Protein AF-A0A966UJC0-F1 (afdb_monomer)

Foldseek 3Di:
DDDPPPQPQDPVRDGDDDDDPPPDDPVVDDPFDPPVPPLHTPLLVCVCLLFPDHFDADPSRHTPWTKWAAPVVRDIDTDSVVPSPGDTDDPVSPD

Solvent-accessible surface area (backbone atoms only — not comparable to full-atom values): 6275 Å² total; per-residue (Å²): 138,82,88,80,76,78,76,71,64,44,98,84,68,51,85,78,74,82,88,73,84,76,86,80,58,71,85,81,52,86,71,70,53,44,86,85,70,82,52,44,29,57,64,50,50,49,55,50,60,36,27,78,39,84,53,43,66,49,81,73,52,38,79,74,42,42,33,40,34,33,65,87,77,71,45,75,47,60,59,62,89,80,43,77,86,55,61,70,56,34,90,80,58,78,118

Nearest PDB structures (foldseek):
  6hms-assembly1_B  TM=3.507E-01  e=6.323E+00  Pyrococcus abyssi

Radius of gyration: 21.57 Å; Cα contacts (8 Å, |Δi|>4): 109; chains: 1; bounding box: 57×23×56 Å

pLDDT: mean 75.29, std 13.27, range [36.28, 90.0]

Secondary structure (DSSP, 8-state):
----------TT-PPP-----TT--GGGS--S--SSSSS--HHHHHHHHT-SSPPEE-GGG-EEE--EEETTTTEEES-HHHHTTSPB--TTS--

Sequence (95 aa):
MLPTTTQLLDPVGLRIEAEHPDGYNRDLFRHWIDADGDGCDTRKEVLIAESLDPVQTGSSCVILSGRWYSIYDNTETTDSSRFENDAIRNTLAAC

Structure (mmCIF, N/CA/C/O backbone):
data_AF-A0A966UJC0-F1
#
_entry.id   AF-A0A966UJC0-F1
#
loop_
_atom_site.group_PDB
_atom_site.id
_atom_site.type_symbol
_atom_site.label_atom_id
_atom_site.label_alt_id
_atom_site.label_comp_id
_atom_site.label_asym_id
_atom_site.label_entity_id
_atom_site.label_seq_id
_atom_site.pdbx_PDB_ins_code
_atom_site.Cartn_x
_atom_site.Cartn_y
_atom_site.Cartn_z
_atom_site.occupancy
_atom_site.B_iso_or_equiv
_atom_site.auth_seq_id
_atom_site.auth_comp_id
_atom_site.auth_asym_id
_atom_site.auth_atom_id
_atom_site.pdbx_PDB_model_num
ATOM 1 N N . MET A 1 1 ? 38.334 -2.474 -42.851 1.00 39.75 1 MET A N 1
ATOM 2 C CA . MET A 1 1 ? 38.289 -1.429 -41.807 1.00 39.75 1 MET A CA 1
ATOM 3 C C . MET A 1 1 ? 37.313 -1.915 -40.750 1.00 39.75 1 MET A C 1
ATOM 5 O O . MET A 1 1 ? 36.143 -2.062 -41.068 1.00 39.75 1 MET A O 1
ATOM 9 N N . LEU A 1 2 ? 37.807 -2.306 -39.576 1.00 36.28 2 LEU A N 1
ATOM 10 C CA . LEU A 1 2 ? 36.986 -2.787 -38.457 1.00 36.28 2 LEU A CA 1
ATOM 11 C C . LEU A 1 2 ? 36.593 -1.580 -37.593 1.00 36.28 2 LEU A C 1
ATOM 13 O O . LEU A 1 2 ? 37.481 -0.776 -37.301 1.00 36.28 2 LEU A O 1
ATOM 17 N N . PRO A 1 3 ? 35.327 -1.422 -37.170 1.00 49.81 3 PRO A N 1
ATOM 18 C CA . PRO A 1 3 ? 34.997 -0.446 -36.147 1.00 49.81 3 PRO A CA 1
ATOM 19 C C . PRO A 1 3 ? 35.368 -1.041 -34.785 1.00 49.81 3 PRO A C 1
ATOM 21 O O . PRO A 1 3 ? 34.725 -1.969 -34.300 1.00 49.81 3 PRO A O 1
ATOM 24 N N . THR A 1 4 ? 36.433 -0.532 -34.171 1.00 46.72 4 THR A N 1
ATOM 25 C CA . THR A 1 4 ? 36.738 -0.825 -32.768 1.00 46.72 4 THR A CA 1
ATOM 26 C C . THR A 1 4 ? 35.916 0.125 -31.910 1.00 46.72 4 THR A C 1
ATOM 28 O O . THR A 1 4 ? 36.361 1.222 -31.579 1.00 46.72 4 THR A O 1
ATOM 31 N N . THR A 1 5 ? 34.699 -0.283 -31.563 1.00 49.97 5 THR A N 1
ATOM 32 C CA . THR A 1 5 ? 33.991 0.314 -30.430 1.00 49.97 5 THR A CA 1
ATOM 33 C C . THR A 1 5 ? 34.665 -0.218 -29.173 1.00 49.97 5 THR A C 1
ATOM 35 O O . THR A 1 5 ? 34.456 -1.363 -28.779 1.00 49.97 5 THR A O 1
ATOM 38 N N . THR A 1 6 ? 35.537 0.591 -28.580 1.00 50.97 6 THR A N 1
ATOM 39 C CA . THR A 1 6 ? 36.091 0.353 -27.246 1.00 50.97 6 THR A CA 1
ATOM 40 C C . THR A 1 6 ? 34.927 0.272 -26.258 1.00 50.97 6 THR A C 1
ATOM 42 O O . THR A 1 6 ? 34.403 1.302 -25.842 1.00 50.97 6 THR A O 1
ATOM 45 N N . GLN A 1 7 ? 34.486 -0.942 -25.909 1.00 57.97 7 GLN A N 1
ATOM 46 C CA . GLN A 1 7 ? 33.578 -1.134 -24.779 1.00 57.97 7 GLN A CA 1
ATOM 47 C C . GLN A 1 7 ? 34.340 -0.748 -23.511 1.00 57.97 7 GLN A C 1
ATOM 49 O O . GLN A 1 7 ? 35.295 -1.415 -23.112 1.00 57.97 7 GLN A O 1
ATOM 54 N N . LEU A 1 8 ? 33.930 0.369 -22.912 1.00 60.34 8 LEU A N 1
ATOM 55 C CA . LEU A 1 8 ? 34.282 0.730 -21.548 1.00 60.34 8 LEU A CA 1
ATOM 56 C C . LEU A 1 8 ? 33.703 -0.356 -20.638 1.00 60.34 8 LEU A C 1
ATOM 58 O O . LEU A 1 8 ? 32.493 -0.434 -20.445 1.00 60.34 8 LEU A O 1
ATOM 62 N N . LEU A 1 9 ? 34.572 -1.235 -20.148 1.00 59.94 9 LEU A N 1
ATOM 63 C CA . LEU A 1 9 ? 34.219 -2.198 -19.116 1.00 59.94 9 LEU A CA 1
ATOM 64 C C . LEU A 1 9 ? 33.919 -1.422 -17.830 1.00 59.94 9 LEU A C 1
ATOM 66 O O . LEU A 1 9 ? 34.753 -0.643 -17.365 1.00 59.94 9 LEU A O 1
ATOM 70 N N . ASP A 1 10 ? 32.735 -1.647 -17.265 1.00 68.31 10 ASP A N 1
ATOM 71 C CA . ASP A 1 10 ? 32.435 -1.310 -15.873 1.00 68.31 10 ASP A CA 1
ATOM 72 C C . ASP A 1 10 ? 33.489 -1.991 -14.964 1.00 68.31 10 ASP A C 1
ATOM 74 O O . ASP A 1 10 ? 33.919 -3.106 -15.288 1.00 68.31 10 ASP A O 1
ATOM 78 N N . PRO A 1 11 ? 33.943 -1.377 -13.852 1.00 71.12 11 PRO A N 1
ATOM 79 C CA . PRO A 1 11 ? 34.862 -1.996 -12.888 1.00 71.12 11 PRO A CA 1
ATOM 80 C C . PRO A 1 11 ? 34.495 -3.422 -12.427 1.00 71.12 11 PRO A C 1
ATOM 82 O O . PRO A 1 11 ? 35.378 -4.124 -11.936 1.00 71.12 11 PRO A O 1
ATOM 85 N N . VAL A 1 12 ? 33.249 -3.883 -12.606 1.00 80.25 12 VAL A N 1
ATOM 86 C CA . VAL A 1 12 ? 32.816 -5.264 -12.289 1.00 80.25 12 VAL A CA 1
ATOM 87 C C . VAL A 1 12 ? 32.651 -6.168 -13.532 1.00 80.25 12 VAL A C 1
ATOM 89 O O . VAL A 1 12 ? 32.171 -7.295 -13.434 1.00 80.25 12 VAL A O 1
ATOM 92 N N . GLY A 1 13 ? 33.071 -5.725 -14.721 1.00 79.38 13 GLY A N 1
ATOM 93 C CA . GLY A 1 13 ? 33.012 -6.520 -15.957 1.00 79.38 13 GLY A CA 1
ATOM 94 C C . GLY A 1 13 ? 31.608 -6.660 -16.555 1.00 79.38 13 GLY A C 1
ATOM 95 O O . GLY A 1 13 ? 31.364 -7.567 -17.355 1.00 79.38 13 GLY A O 1
ATOM 96 N N . LEU A 1 14 ? 30.685 -5.770 -16.184 1.00 81.69 14 LEU A N 1
ATOM 97 C CA . LEU A 1 14 ? 29.365 -5.692 -16.801 1.00 81.69 14 LEU A CA 1
ATOM 98 C C . LEU A 1 14 ? 29.486 -5.095 -18.209 1.00 81.69 14 LEU A C 1
ATOM 100 O O . LEU A 1 14 ? 30.147 -4.076 -18.420 1.00 81.69 14 LEU A O 1
ATOM 104 N N . ARG A 1 15 ? 28.848 -5.747 -19.187 1.00 82.62 15 ARG A N 1
ATOM 105 C CA . ARG A 1 15 ? 28.692 -5.196 -20.537 1.00 82.62 15 ARG A CA 1
ATOM 106 C C . ARG A 1 15 ? 27.642 -4.094 -20.487 1.00 82.62 15 ARG A C 1
ATOM 108 O O . ARG A 1 15 ? 26.492 -4.362 -20.151 1.00 82.62 15 ARG A O 1
ATOM 115 N N . ILE A 1 16 ? 28.057 -2.877 -20.817 1.00 82.88 16 ILE A N 1
ATOM 116 C CA . ILE A 1 16 ? 27.163 -1.731 -20.958 1.00 82.88 16 ILE A CA 1
ATOM 117 C C . ILE A 1 16 ? 26.683 -1.707 -22.409 1.00 82.88 16 ILE A C 1
ATOM 119 O O . ILE A 1 16 ? 27.489 -1.584 -23.333 1.00 82.88 16 ILE A O 1
ATOM 123 N N . GLU A 1 17 ? 25.376 -1.832 -22.596 1.00 83.56 17 GLU A N 1
ATOM 124 C CA . GLU A 1 17 ? 24.704 -1.719 -23.890 1.00 83.56 17 GLU A CA 1
ATOM 125 C C . GLU A 1 17 ? 23.784 -0.492 -23.873 1.00 83.56 17 GLU A C 1
ATOM 127 O O . GLU A 1 17 ? 23.443 0.028 -22.808 1.00 83.56 17 GLU A O 1
ATOM 132 N N . ALA A 1 18 ? 23.397 -0.005 -25.052 1.00 86.25 18 ALA A N 1
ATOM 133 C CA . ALA A 1 18 ? 22.440 1.092 -25.149 1.00 86.25 18 ALA A CA 1
ATOM 134 C C . ALA A 1 18 ? 21.068 0.673 -24.592 1.00 86.25 18 ALA A C 1
ATOM 136 O O . ALA A 1 18 ? 20.648 -0.476 -24.756 1.00 86.25 18 ALA A O 1
ATOM 137 N N . GLU A 1 19 ? 20.359 1.609 -23.957 1.00 79.56 19 GLU A N 1
ATOM 138 C CA . GLU A 1 19 ? 18.977 1.380 -23.538 1.00 79.56 19 GLU A CA 1
ATOM 139 C C . GLU A 1 19 ? 18.093 1.066 -24.754 1.00 79.56 19 GLU A C 1
ATOM 141 O O . GLU A 1 19 ? 18.213 1.691 -25.808 1.00 79.56 19 GLU A O 1
ATOM 146 N N . HIS A 1 20 ? 17.204 0.085 -24.607 1.00 81.31 20 HIS A N 1
ATOM 147 C CA . HIS A 1 20 ? 16.222 -0.279 -25.625 1.00 81.31 20 HIS A CA 1
ATOM 148 C C . HIS A 1 20 ? 14.821 -0.028 -25.044 1.00 81.31 20 HIS A C 1
ATOM 150 O O . HIS A 1 20 ? 14.272 -0.904 -24.376 1.00 81.31 20 HIS A O 1
ATOM 156 N N . PRO A 1 21 ? 14.258 1.181 -25.219 1.00 77.62 21 PRO A N 1
ATOM 157 C CA . PRO A 1 21 ? 12.977 1.554 -24.613 1.00 77.62 21 PRO A CA 1
ATOM 158 C C . PRO A 1 21 ? 11.767 0.907 -25.312 1.00 77.62 21 PRO A C 1
ATOM 160 O O . PRO A 1 21 ? 10.671 0.869 -24.752 1.00 77.62 21 PRO A O 1
ATOM 163 N N . ASP A 1 22 ? 11.958 0.382 -26.524 1.00 82.56 22 ASP A N 1
ATOM 164 C CA . ASP A 1 22 ? 10.914 -0.274 -27.308 1.00 82.56 22 ASP A CA 1
ATOM 165 C C . ASP A 1 22 ? 10.609 -1.694 -26.800 1.00 82.56 22 ASP A C 1
ATOM 167 O O . ASP A 1 22 ? 11.495 -2.429 -26.370 1.00 82.56 22 ASP A O 1
ATOM 171 N N . GLY A 1 23 ? 9.345 -2.118 -26.906 1.00 79.56 23 GLY A N 1
ATOM 172 C CA . GLY A 1 23 ? 8.899 -3.471 -26.537 1.00 79.56 23 GLY A CA 1
ATOM 173 C C . GLY A 1 23 ? 8.246 -3.578 -25.157 1.00 79.56 23 GLY A C 1
ATOM 174 O O . GLY A 1 23 ? 7.614 -4.593 -24.862 1.00 79.56 23 GLY A O 1
ATOM 175 N N . TYR A 1 24 ? 8.308 -2.524 -24.339 1.00 81.06 24 TYR A N 1
ATOM 176 C CA . TYR A 1 24 ? 7.465 -2.422 -23.152 1.00 81.06 24 TYR A CA 1
ATOM 177 C C . TYR A 1 24 ? 5.999 -2.218 -23.566 1.00 81.06 24 TYR A C 1
ATOM 179 O O . TYR A 1 24 ? 5.638 -1.188 -24.133 1.00 81.06 24 TYR A O 1
ATOM 187 N N . ASN A 1 25 ? 5.145 -3.199 -23.269 1.00 81.94 25 ASN A N 1
ATOM 188 C CA . ASN A 1 25 ? 3.697 -3.075 -23.404 1.00 81.94 25 ASN A CA 1
ATOM 189 C C . ASN A 1 25 ? 3.043 -3.334 -22.045 1.00 81.94 25 ASN A C 1
ATOM 191 O O . ASN A 1 25 ? 3.034 -4.463 -21.552 1.00 81.94 25 ASN A O 1
ATOM 195 N N . ARG A 1 26 ? 2.484 -2.274 -21.455 1.00 78.12 26 ARG A N 1
ATOM 196 C CA . ARG A 1 26 ? 1.825 -2.318 -20.147 1.00 78.12 26 ARG A CA 1
ATOM 197 C C . ARG A 1 26 ? 0.617 -3.258 -20.127 1.00 78.12 26 ARG A C 1
ATOM 199 O O . ARG A 1 26 ? 0.371 -3.887 -19.106 1.00 78.12 26 ARG A O 1
ATOM 206 N N . ASP A 1 27 ? -0.074 -3.423 -21.253 1.00 78.19 27 ASP A N 1
ATOM 207 C CA . ASP A 1 27 ? -1.283 -4.251 -21.352 1.00 78.19 27 ASP A CA 1
ATOM 208 C C . ASP A 1 27 ? -0.991 -5.755 -21.228 1.00 78.19 27 ASP A C 1
ATOM 210 O O . ASP A 1 27 ? -1.888 -6.544 -20.929 1.00 78.19 27 ASP A O 1
ATOM 214 N N . LEU A 1 28 ? 0.266 -6.174 -21.433 1.00 81.00 28 LEU A N 1
ATOM 215 C CA . LEU A 1 28 ? 0.691 -7.565 -21.235 1.00 81.00 28 LEU A CA 1
ATOM 216 C C . LEU A 1 28 ? 0.782 -7.950 -19.753 1.00 81.00 28 LEU A C 1
ATOM 218 O O . LEU A 1 28 ? 0.827 -9.135 -19.424 1.00 81.00 28 LEU A O 1
ATOM 222 N N . PHE A 1 29 ? 0.783 -6.965 -18.858 1.00 76.00 29 PHE A N 1
ATOM 223 C CA . PHE A 1 29 ? 0.806 -7.167 -17.420 1.00 76.00 29 PHE A CA 1
ATOM 224 C C . PHE A 1 29 ? -0.586 -6.859 -16.871 1.00 76.00 29 PHE A C 1
ATOM 226 O O . PHE A 1 29 ? -0.982 -5.701 -16.750 1.00 76.00 29 PHE A O 1
ATOM 233 N N . ARG A 1 30 ? -1.353 -7.898 -16.516 1.00 68.06 30 ARG A N 1
ATOM 234 C CA . ARG A 1 30 ? -2.588 -7.693 -15.747 1.00 68.06 30 ARG A CA 1
ATOM 235 C C . ARG A 1 30 ? -2.219 -7.096 -14.393 1.00 68.06 30 ARG A C 1
ATOM 237 O O . ARG A 1 30 ? -1.638 -7.774 -13.550 1.00 68.06 30 ARG A O 1
ATOM 244 N N . HIS A 1 31 ? -2.539 -5.824 -14.207 1.00 67.62 31 HIS A N 1
ATOM 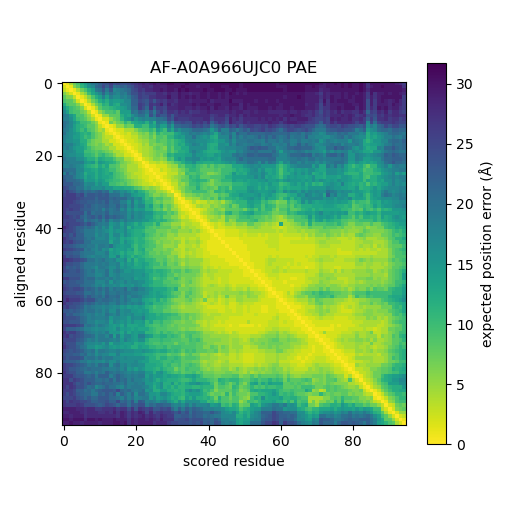245 C CA . HIS A 1 31 ? -2.377 -5.139 -12.934 1.00 67.62 31 HIS A CA 1
ATOM 246 C C . HIS A 1 31 ? -3.598 -5.372 -12.037 1.00 67.62 31 HIS A C 1
ATOM 248 O O . HIS A 1 31 ? -4.709 -5.502 -12.543 1.00 67.62 31 HIS A O 1
ATOM 254 N N . TRP A 1 32 ? -3.352 -5.414 -10.721 1.00 63.03 32 TRP A N 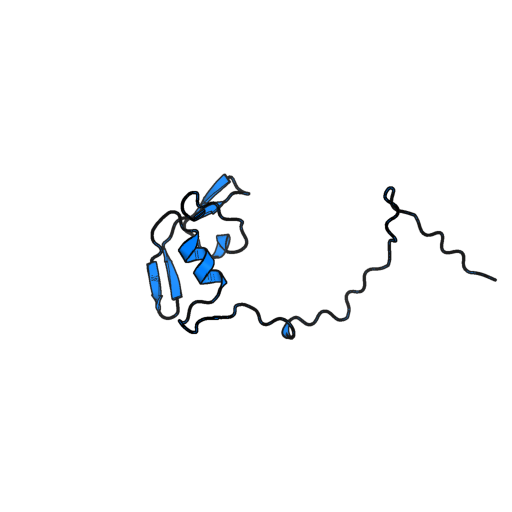1
ATOM 255 C CA . TRP A 1 32 ? -4.353 -5.451 -9.641 1.00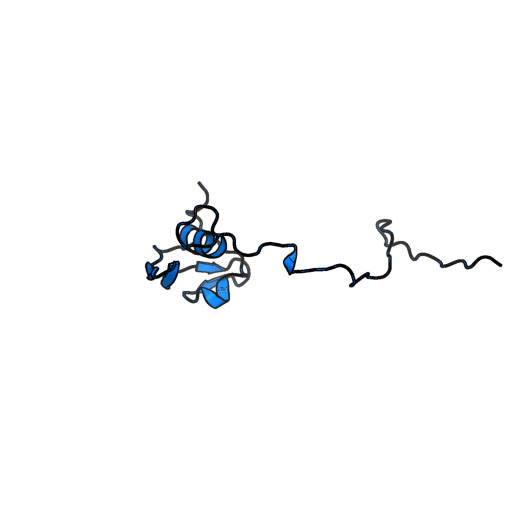 63.03 32 TRP A CA 1
ATOM 2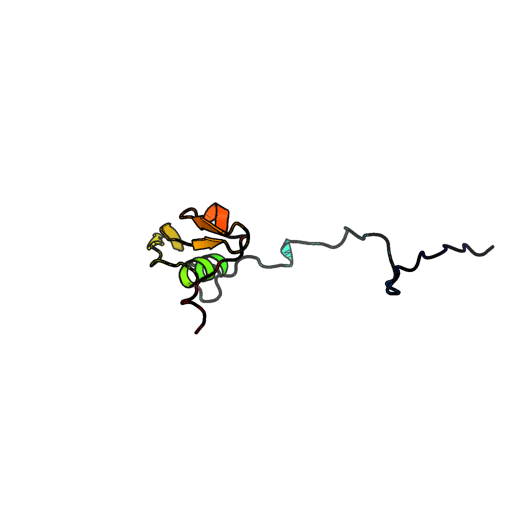56 C C . TRP A 1 32 ? -5.447 -6.493 -9.863 1.00 63.03 32 TRP A C 1
ATOM 258 O O . TRP A 1 32 ? -6.610 -6.192 -10.114 1.00 63.03 32 TRP A O 1
ATOM 268 N N . ILE A 1 33 ? -5.016 -7.749 -9.802 1.00 69.06 33 ILE A N 1
ATOM 269 C CA . ILE A 1 33 ? -5.907 -8.896 -9.874 1.00 69.06 33 ILE A CA 1
ATOM 270 C C . ILE A 1 33 ? -6.616 -9.004 -8.521 1.00 69.06 33 ILE A C 1
ATOM 272 O O . ILE A 1 33 ? -5.975 -9.093 -7.475 1.00 69.06 33 ILE A O 1
ATOM 276 N N . ASP A 1 34 ? -7.938 -8.982 -8.563 1.00 69.12 34 ASP A N 1
ATOM 277 C CA . ASP A 1 34 ? -8.787 -9.569 -7.533 1.00 69.12 34 ASP A CA 1
ATOM 278 C C . ASP A 1 34 ? -8.754 -11.091 -7.764 1.00 69.12 34 ASP A C 1
ATOM 280 O O . ASP A 1 34 ? -9.332 -11.602 -8.729 1.00 69.12 34 ASP A O 1
ATOM 284 N N . ALA A 1 35 ? -7.893 -11.784 -7.017 1.00 67.19 35 ALA A N 1
ATOM 285 C CA . ALA A 1 35 ? -7.531 -13.174 -7.300 1.00 67.19 35 ALA A CA 1
ATOM 286 C C . ALA A 1 35 ? -8.556 -14.176 -6.754 1.00 67.19 35 ALA A C 1
ATOM 288 O O . ALA A 1 35 ? -8.675 -15.277 -7.298 1.00 67.19 35 ALA A O 1
ATOM 289 N N . ASP A 1 36 ? -9.283 -13.801 -5.706 1.00 75.19 36 ASP A N 1
ATOM 290 C CA . ASP A 1 36 ? -10.314 -14.593 -5.038 1.00 75.19 36 ASP A CA 1
ATOM 291 C C . ASP A 1 36 ? -11.744 -14.127 -5.366 1.00 75.19 36 ASP A C 1
ATOM 293 O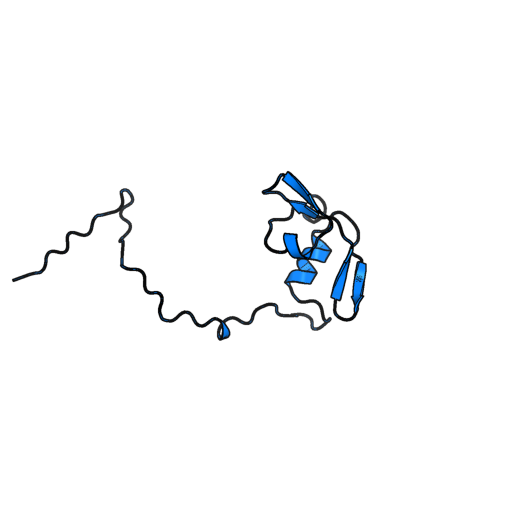 O . ASP A 1 36 ? -12.696 -14.874 -5.123 1.00 75.19 36 ASP A O 1
ATOM 297 N N . GLY A 1 37 ? -11.896 -12.986 -6.042 1.00 75.06 37 GLY A N 1
ATOM 298 C CA . GLY A 1 37 ? -13.155 -12.505 -6.602 1.00 75.06 37 GLY A CA 1
ATOM 299 C C . GLY A 1 37 ? -14.060 -11.837 -5.572 1.00 75.06 37 GLY A C 1
ATOM 300 O O . GLY A 1 37 ? -15.283 -11.839 -5.756 1.00 75.06 37 GLY A O 1
ATOM 301 N N . ASP A 1 38 ? -13.496 -11.323 -4.480 1.00 76.56 38 ASP A N 1
ATOM 302 C CA . ASP A 1 38 ? -14.249 -10.729 -3.375 1.00 76.56 38 ASP A CA 1
ATOM 303 C C . ASP A 1 38 ? -14.466 -9.206 -3.523 1.00 76.56 38 ASP A C 1
ATOM 305 O O . ASP A 1 38 ? -15.215 -8.587 -2.757 1.00 76.56 38 ASP A O 1
ATOM 309 N N . GLY A 1 39 ? -13.899 -8.606 -4.576 1.00 77.38 39 GLY A N 1
ATOM 310 C CA . GLY A 1 39 ? -13.968 -7.180 -4.876 1.00 77.38 39 GLY A CA 1
ATOM 311 C C . GLY A 1 39 ? -12.813 -6.354 -4.300 1.00 77.38 39 GLY A C 1
ATOM 312 O O . GLY A 1 39 ? -12.796 -5.128 -4.496 1.00 77.38 39 GLY A O 1
ATOM 313 N N . CYS A 1 40 ? -11.856 -6.983 -3.620 1.00 80.94 40 CYS A N 1
ATOM 314 C CA . CYS A 1 40 ? -10.590 -6.404 -3.204 1.00 80.94 40 CYS A CA 1
ATOM 315 C C . CYS A 1 40 ? -9.473 -6.859 -4.154 1.00 80.94 40 CYS A C 1
ATOM 317 O O . CYS A 1 40 ? -9.194 -8.037 -4.339 1.00 80.94 40 CYS A O 1
ATOM 319 N N . ASP A 1 41 ? -8.790 -5.910 -4.793 1.00 83.88 41 ASP A N 1
ATOM 320 C CA . ASP A 1 41 ? -7.569 -6.261 -5.515 1.00 83.88 41 ASP A CA 1
ATOM 321 C C . ASP A 1 41 ? -6.421 -6.557 -4.534 1.00 83.88 41 ASP A C 1
ATOM 323 O O . ASP A 1 41 ? -6.432 -6.135 -3.375 1.00 83.88 41 ASP A O 1
ATOM 327 N N . THR A 1 42 ? -5.374 -7.228 -5.027 1.00 80.56 42 THR A N 1
ATOM 328 C CA . THR A 1 42 ? -4.188 -7.582 -4.220 1.00 80.56 42 THR A CA 1
ATOM 329 C C . THR A 1 42 ? -3.599 -6.396 -3.435 1.00 80.56 42 THR A C 1
ATOM 331 O O . THR A 1 42 ? -2.991 -6.583 -2.387 1.00 80.56 42 THR A O 1
ATOM 334 N N . ARG A 1 43 ? -3.742 -5.158 -3.927 1.00 81.69 43 ARG A N 1
ATOM 335 C CA . ARG A 1 43 ? -3.192 -3.965 -3.268 1.00 81.69 43 ARG A CA 1
ATOM 336 C C . ARG A 1 43 ? -4.010 -3.587 -2.038 1.00 81.69 43 ARG A C 1
ATOM 338 O O . ARG A 1 43 ? -3.431 -3.255 -1.006 1.00 81.69 43 ARG A O 1
ATOM 345 N N . LYS A 1 44 ? -5.337 -3.648 -2.133 1.00 84.62 44 LYS A N 1
ATOM 346 C CA . LYS A 1 44 ? -6.235 -3.421 -0.995 1.00 84.62 44 LYS A CA 1
ATOM 347 C C . LYS A 1 44 ? -6.071 -4.497 0.071 1.00 84.62 44 LYS A C 1
ATOM 349 O O . LYS A 1 44 ? -6.016 -4.152 1.247 1.00 84.62 44 LYS A O 1
ATOM 354 N N . GLU A 1 45 ? -5.890 -5.748 -0.343 1.00 82.38 45 GLU A N 1
ATOM 355 C CA . GLU A 1 45 ? -5.607 -6.866 0.564 1.00 82.38 45 GLU A CA 1
ATOM 356 C C . GLU A 1 45 ? -4.364 -6.608 1.428 1.00 82.38 45 GLU A C 1
ATOM 358 O O . GLU A 1 45 ? -4.408 -6.712 2.655 1.00 82.38 45 GLU A O 1
ATOM 363 N N . VAL A 1 46 ? -3.266 -6.163 0.807 1.00 84.56 46 VAL A N 1
ATOM 364 C CA . VAL A 1 46 ? -2.034 -5.806 1.531 1.00 84.56 46 VAL A CA 1
ATOM 365 C C . VAL A 1 46 ? -2.270 -4.638 2.494 1.00 84.56 46 VAL A C 1
ATOM 367 O O . VAL A 1 46 ? -1.853 -4.704 3.649 1.00 84.56 46 VAL A O 1
ATOM 370 N N . LEU A 1 47 ? -2.996 -3.594 2.075 1.00 86.12 47 LEU A N 1
ATOM 371 C CA . LEU A 1 47 ? -3.317 -2.462 2.954 1.00 86.12 47 LEU A CA 1
ATOM 372 C C . LEU A 1 47 ? -4.153 -2.881 4.171 1.00 86.12 47 LEU A C 1
ATOM 374 O O .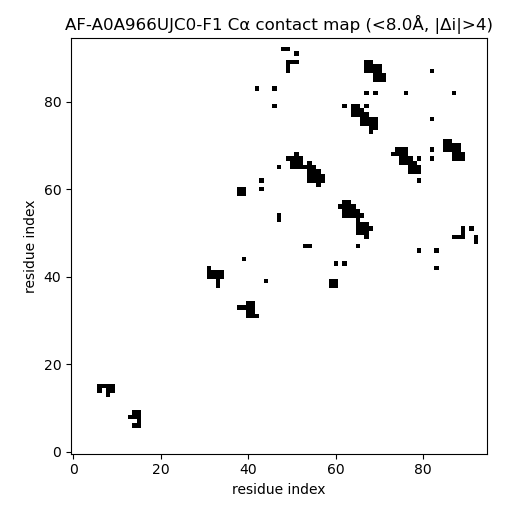 LEU A 1 47 ? -3.957 -2.334 5.256 1.00 86.12 47 LEU A O 1
ATOM 378 N N . ILE A 1 48 ? -5.069 -3.834 4.011 1.00 85.62 48 ILE A N 1
ATOM 379 C CA . ILE A 1 48 ? -5.873 -4.364 5.115 1.00 85.62 48 ILE A CA 1
ATOM 380 C C . ILE A 1 48 ? -4.992 -5.167 6.077 1.00 85.62 48 ILE A C 1
ATOM 382 O O . ILE A 1 48 ? -5.045 -4.935 7.286 1.00 85.62 48 ILE A O 1
ATOM 386 N N . ALA A 1 49 ? -4.151 -6.064 5.557 1.00 84.62 49 ALA A N 1
ATOM 387 C CA . ALA A 1 49 ? -3.305 -6.939 6.368 1.00 84.62 49 ALA A CA 1
ATOM 388 C C . ALA A 1 49 ? -2.187 -6.186 7.115 1.00 84.62 49 ALA A C 1
ATOM 390 O O . ALA A 1 49 ? -1.842 -6.516 8.252 1.00 84.62 49 ALA A O 1
ATOM 391 N N . GLU A 1 50 ? -1.617 -5.152 6.498 1.00 85.12 50 GLU A N 1
ATOM 392 C CA . GLU A 1 50 ? -0.463 -4.425 7.036 1.00 85.12 50 GLU A CA 1
ATOM 393 C C . GLU A 1 50 ? -0.848 -3.182 7.848 1.00 85.12 50 GLU A C 1
ATOM 395 O O . GLU A 1 50 ? 0.023 -2.434 8.300 1.00 85.12 50 GLU A O 1
ATOM 400 N N . SER A 1 51 ? -2.140 -2.948 8.084 1.00 85.56 51 SER A N 1
ATOM 401 C CA . SER A 1 51 ? -2.563 -1.856 8.955 1.00 85.56 51 SER A CA 1
ATOM 402 C C . SER A 1 51 ? -2.282 -2.160 10.428 1.00 85.56 51 SER A C 1
ATOM 404 O O . SER A 1 51 ? -2.495 -3.266 10.921 1.00 85.56 51 SER A O 1
ATOM 406 N N . LEU A 1 52 ? -1.810 -1.147 11.154 1.00 85.88 52 LEU A N 1
ATOM 407 C CA . LEU A 1 52 ? -1.606 -1.195 12.602 1.00 85.88 52 LEU A CA 1
ATOM 408 C C . LEU A 1 52 ? -2.927 -1.237 13.377 1.00 85.88 52 LEU A C 1
ATOM 410 O O . LEU A 1 52 ? -2.953 -1.711 14.510 1.00 85.88 52 LEU A O 1
ATOM 414 N N . ASP A 1 53 ? -3.995 -0.718 12.774 1.00 86.50 53 ASP A N 1
ATOM 415 C CA . ASP A 1 53 ? -5.352 -0.727 13.310 1.00 86.50 53 ASP A CA 1
ATOM 416 C C . ASP A 1 53 ? -6.283 -1.508 12.382 1.00 86.50 53 ASP A C 1
ATOM 418 O O . ASP A 1 53 ? -6.024 -1.585 11.184 1.00 86.50 53 ASP A O 1
ATOM 422 N N . PRO A 1 54 ? -7.419 -2.019 12.887 1.00 84.88 54 PRO A N 1
ATOM 423 C CA . PRO A 1 54 ? -8.449 -2.586 12.030 1.00 84.88 54 PRO A CA 1
ATOM 424 C C . PRO A 1 54 ? -8.884 -1.598 10.940 1.00 84.88 54 PRO A C 1
ATOM 426 O O . PRO A 1 54 ? -9.339 -0.487 11.229 1.00 84.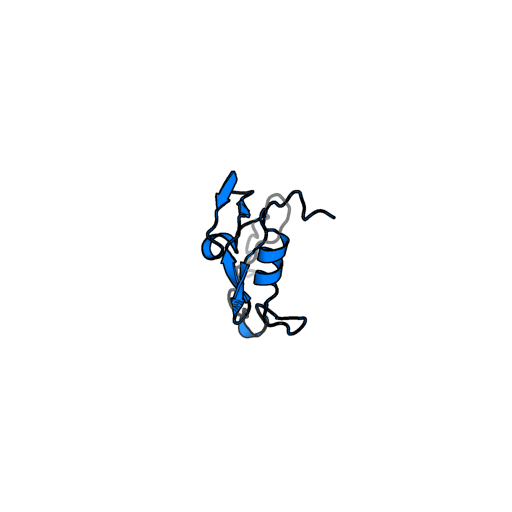88 54 PRO A O 1
ATOM 429 N N . VAL A 1 55 ? -8.770 -2.023 9.683 1.00 89.12 55 VAL A N 1
ATOM 430 C CA . VAL A 1 55 ? -9.225 -1.240 8.533 1.00 89.12 55 VAL A CA 1
ATOM 431 C C . VAL A 1 55 ? -10.745 -1.290 8.435 1.00 89.12 55 VAL A C 1
ATOM 433 O O . VAL A 1 55 ? -11.353 -2.350 8.584 1.00 89.12 55 VAL A O 1
ATOM 436 N N . GLN A 1 56 ? -11.370 -0.148 8.145 1.00 88.69 56 GLN A N 1
ATOM 437 C CA . GLN A 1 56 ? -12.774 -0.116 7.738 1.00 88.69 56 GLN A CA 1
ATOM 438 C C . GLN A 1 56 ? -12.865 -0.029 6.222 1.00 88.69 56 GLN A C 1
ATOM 440 O O . GLN A 1 56 ? -12.257 0.852 5.610 1.00 88.69 56 GLN A O 1
ATOM 445 N N . THR A 1 57 ? -13.648 -0.923 5.623 1.00 88.94 57 THR A N 1
ATOM 446 C CA . THR A 1 57 ? -13.898 -0.953 4.183 1.00 88.94 57 THR A CA 1
ATOM 447 C C . THR A 1 57 ? -15.342 -0.573 3.866 1.00 88.94 57 THR A C 1
ATOM 449 O O . THR A 1 57 ? -16.282 -0.887 4.598 1.00 88.94 57 THR A O 1
ATOM 452 N N . GLY A 1 58 ? -15.514 0.164 2.773 1.00 84.19 58 GLY A N 1
ATOM 453 C CA . GLY A 1 58 ? -16.802 0.470 2.165 1.00 84.19 58 GLY A CA 1
ATOM 454 C C . GLY A 1 58 ? -17.154 -0.514 1.050 1.00 84.19 58 GLY A C 1
ATOM 455 O O . GLY A 1 58 ? -16.499 -1.537 0.848 1.00 84.19 58 GLY A O 1
ATOM 456 N N . SER A 1 59 ? -18.182 -0.178 0.272 1.00 84.19 59 SER A N 1
ATOM 457 C CA . SER A 1 59 ? -18.555 -0.944 -0.920 1.00 84.19 59 SER A CA 1
ATOM 458 C C . SER A 1 59 ? -17.389 -1.047 -1.911 1.00 84.19 59 SER A C 1
ATOM 460 O O . SER A 1 59 ? -16.651 -0.087 -2.118 1.00 84.19 59 SER A O 1
ATOM 462 N N . SER A 1 60 ? -17.233 -2.211 -2.552 1.00 81.31 60 SER A N 1
ATOM 463 C CA . SER A 1 60 ? -16.125 -2.496 -3.489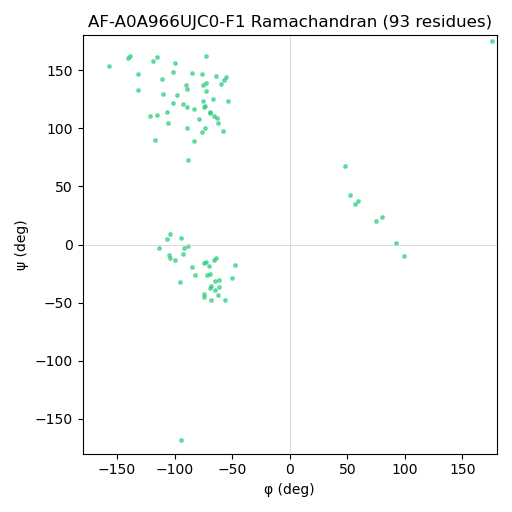 1.00 81.31 60 SER A CA 1
ATOM 464 C C . SER A 1 60 ? -14.726 -2.306 -2.876 1.00 81.31 60 SER A C 1
ATOM 466 O O . SER A 1 60 ? -13.793 -1.838 -3.540 1.00 81.31 60 SER A O 1
ATOM 468 N N . CYS A 1 61 ? -14.592 -2.618 -1.584 1.00 85.62 61 CYS A N 1
ATOM 469 C CA . CYS A 1 61 ? -13.320 -2.606 -0.870 1.00 85.62 61 CYS A CA 1
ATOM 470 C C . CYS A 1 61 ? -12.621 -1.233 -0.878 1.00 85.62 61 CYS A C 1
ATOM 472 O O . CYS A 1 61 ? -11.406 -1.108 -1.024 1.00 85.62 61 CYS A O 1
ATOM 474 N N . VAL A 1 62 ? -13.405 -0.157 -0.781 1.00 85.25 62 VAL A N 1
ATOM 475 C CA . VAL A 1 62 ? -12.850 1.189 -0.594 1.00 85.25 62 VAL A CA 1
ATOM 476 C C . VAL A 1 62 ? -12.341 1.303 0.838 1.00 85.25 62 VAL A C 1
ATOM 478 O O . VAL A 1 62 ? -13.121 1.171 1.775 1.00 85.25 62 VAL A O 1
ATOM 481 N N . ILE A 1 63 ? -11.047 1.558 1.014 1.00 87.31 63 ILE A N 1
ATOM 482 C CA . ILE A 1 63 ? -10.426 1.774 2.325 1.00 87.31 63 ILE A CA 1
ATOM 483 C C . ILE A 1 63 ? -10.929 3.111 2.893 1.00 87.31 63 ILE A C 1
ATOM 485 O O . ILE A 1 63 ? -10.643 4.166 2.331 1.00 87.31 63 ILE A O 1
ATOM 489 N N . LEU A 1 64 ? -11.697 3.073 3.984 1.00 88.62 64 LEU A N 1
ATOM 490 C CA . LEU A 1 64 ? -12.270 4.256 4.644 1.00 88.62 64 LEU A CA 1
ATOM 491 C C . LEU A 1 64 ? -11.405 4.747 5.806 1.00 88.62 64 LEU A C 1
ATOM 493 O O . LEU A 1 64 ? -11.365 5.944 6.084 1.00 88.62 64 LEU A O 1
ATOM 497 N N . SER A 1 65 ? -10.731 3.828 6.497 1.00 88.88 65 SER A N 1
ATOM 498 C CA . SER A 1 65 ? -9.834 4.154 7.603 1.00 88.88 65 SER A CA 1
ATOM 499 C C . SER A 1 65 ? -8.806 3.058 7.829 1.00 88.88 65 SER A C 1
ATOM 501 O O . SER A 1 65 ? -9.083 1.889 7.584 1.00 88.88 65 SER A O 1
ATOM 503 N N . GLY A 1 66 ? -7.665 3.434 8.387 1.00 87.50 66 GLY A N 1
ATOM 504 C CA . GLY A 1 66 ? -6.616 2.546 8.871 1.00 87.50 66 GLY A CA 1
ATOM 505 C C . GLY A 1 66 ? -5.433 3.388 9.333 1.00 87.50 66 GLY A C 1
ATOM 506 O O . GLY A 1 66 ? -5.444 4.615 9.188 1.00 87.50 66 GLY A O 1
ATOM 507 N N . ARG A 1 67 ? -4.422 2.745 9.908 1.00 88.81 67 ARG A N 1
ATOM 508 C CA . ARG A 1 67 ? -3.159 3.406 10.247 1.00 88.81 67 ARG A CA 1
ATOM 509 C C . ARG A 1 67 ? -1.998 2.571 9.749 1.00 88.81 67 ARG A C 1
ATOM 511 O O . ARG A 1 67 ? -1.967 1.369 9.986 1.00 88.81 67 ARG A O 1
ATOM 518 N N . TRP A 1 68 ? -1.040 3.201 9.089 1.00 90.00 68 TRP A N 1
ATOM 519 C CA . TRP A 1 68 ? 0.119 2.516 8.525 1.00 90.00 68 TRP A CA 1
ATOM 520 C C . TRP A 1 68 ? 1.400 3.239 8.911 1.00 90.00 68 TRP A C 1
ATOM 522 O O . TRP A 1 68 ? 1.406 4.463 9.059 1.00 90.00 68 TRP A O 1
ATOM 532 N N . TYR A 1 69 ? 2.473 2.471 9.086 1.00 87.19 69 TYR A N 1
ATOM 533 C CA . TYR A 1 69 ? 3.794 2.981 9.437 1.00 87.19 69 TYR A CA 1
ATOM 534 C C . TYR A 1 69 ? 4.761 2.832 8.270 1.00 87.19 69 TYR A C 1
ATOM 536 O O . TYR A 1 69 ? 4.905 1.737 7.724 1.00 87.19 69 TYR A O 1
ATOM 544 N N . SER A 1 70 ? 5.444 3.924 7.935 1.00 83.19 70 SER A N 1
ATOM 545 C CA . SER A 1 70 ? 6.340 4.016 6.788 1.00 83.19 70 SER A CA 1
ATOM 546 C C . SER A 1 70 ? 7.719 3.673 7.279 1.00 83.19 70 SER A C 1
ATOM 548 O O . SER A 1 70 ? 8.254 4.350 8.161 1.00 83.19 70 SER A O 1
ATOM 550 N N . ILE A 1 71 ? 8.318 2.638 6.706 1.00 82.06 71 ILE A N 1
ATOM 551 C CA . ILE A 1 71 ? 9.710 2.317 7.019 1.00 82.06 71 ILE A CA 1
ATOM 552 C C . ILE A 1 71 ? 10.639 3.389 6.456 1.00 82.06 71 ILE A C 1
ATOM 554 O O . ILE A 1 71 ? 11.634 3.727 7.094 1.00 82.06 71 ILE A O 1
ATOM 558 N N . TYR A 1 72 ? 10.320 3.911 5.273 1.00 80.12 72 TYR A N 1
ATOM 559 C CA . TYR A 1 72 ? 11.185 4.845 4.565 1.00 80.12 72 TYR A CA 1
ATOM 560 C C . TYR A 1 72 ? 11.163 6.239 5.191 1.00 80.12 72 TYR A C 1
ATOM 562 O O . TYR A 1 72 ? 12.225 6.816 5.420 1.00 80.12 72 TYR A O 1
ATOM 570 N N . ASP A 1 73 ? 9.976 6.742 5.528 1.00 83.75 73 ASP A N 1
ATOM 571 C CA . ASP A 1 73 ? 9.799 8.081 6.097 1.00 83.75 73 ASP A CA 1
ATOM 572 C C . ASP A 1 73 ? 9.812 8.081 7.634 1.00 83.75 73 ASP A C 1
ATOM 574 O O . ASP A 1 73 ? 9.831 9.143 8.260 1.00 83.75 73 ASP A O 1
ATOM 578 N N . ASN A 1 74 ? 9.809 6.897 8.258 1.00 85.06 74 ASN A N 1
ATOM 579 C CA . ASN A 1 74 ? 9.795 6.709 9.709 1.00 85.06 74 ASN A CA 1
ATOM 580 C C . ASN A 1 74 ? 8.652 7.493 10.393 1.00 85.06 74 ASN A C 1
ATOM 582 O O . ASN A 1 74 ? 8.843 8.136 11.430 1.00 85.06 74 ASN A O 1
ATOM 586 N N . THR A 1 75 ? 7.469 7.462 9.772 1.00 85.69 75 THR A N 1
ATOM 587 C CA . THR A 1 75 ? 6.267 8.202 10.182 1.00 85.69 75 THR A CA 1
ATOM 588 C C . THR A 1 75 ? 5.005 7.358 10.009 1.00 85.69 75 THR A C 1
ATOM 590 O O . THR A 1 75 ? 4.987 6.395 9.244 1.00 85.69 75 THR A O 1
ATOM 593 N N . GLU A 1 76 ? 3.930 7.745 10.694 1.00 88.06 76 GLU A N 1
ATOM 594 C CA . GLU A 1 76 ? 2.606 7.134 10.554 1.00 88.06 76 GLU A CA 1
ATOM 595 C C . GLU A 1 76 ? 1.687 7.988 9.680 1.00 88.06 76 GLU A C 1
ATOM 597 O O . GLU A 1 76 ? 1.763 9.220 9.684 1.00 88.06 76 GLU A O 1
ATOM 602 N N . THR A 1 77 ? 0.776 7.334 8.961 1.00 84.12 77 THR A N 1
ATOM 603 C CA . THR A 1 77 ? -0.292 8.005 8.217 1.00 84.12 77 THR A CA 1
ATOM 604 C C . THR A 1 77 ? -1.622 7.268 8.336 1.00 84.12 77 THR A C 1
ATOM 606 O O . THR A 1 77 ? -1.681 6.084 8.670 1.00 84.12 77 THR A O 1
ATOM 609 N N . THR A 1 78 ? -2.692 7.990 8.016 1.00 85.31 78 THR A N 1
ATOM 610 C CA . THR A 1 78 ? -4.054 7.462 7.833 1.00 85.31 78 THR A CA 1
ATOM 611 C C . THR A 1 78 ? -4.538 7.587 6.386 1.00 85.31 78 THR A C 1
ATOM 613 O O . THR A 1 78 ? -5.623 7.121 6.051 1.00 85.31 78 THR A O 1
ATOM 616 N N . ASP A 1 79 ? -3.730 8.198 5.514 1.00 83.00 79 ASP A N 1
ATOM 617 C CA . ASP A 1 79 ? -4.018 8.335 4.089 1.00 83.00 79 ASP A CA 1
ATOM 618 C C . ASP A 1 79 ? -3.477 7.123 3.326 1.00 83.00 79 ASP A C 1
ATOM 620 O O . ASP A 1 79 ? -2.283 7.042 3.029 1.00 83.00 79 ASP A O 1
ATOM 624 N N . SER A 1 80 ? -4.365 6.186 2.998 1.00 77.56 80 SER A N 1
ATOM 625 C CA . SER A 1 80 ? -4.028 4.974 2.248 1.00 77.56 80 SER A CA 1
ATOM 626 C C . SER A 1 80 ? -3.557 5.262 0.818 1.00 77.56 80 SER A C 1
ATOM 628 O O . SER A 1 80 ? -2.696 4.552 0.303 1.00 77.56 80 SER A O 1
ATOM 630 N N . SER A 1 81 ? -4.057 6.330 0.185 1.00 76.31 81 SER A N 1
ATOM 631 C CA . SER A 1 81 ? -3.759 6.666 -1.216 1.00 76.31 81 SER A CA 1
ATOM 632 C C . SER A 1 81 ? -2.335 7.177 -1.420 1.00 76.31 81 SER A C 1
ATOM 634 O O . SER A 1 81 ? -1.757 7.044 -2.497 1.00 76.31 81 SER A O 1
ATOM 636 N N . ARG A 1 82 ? -1.744 7.754 -0.373 1.00 68.44 82 ARG A N 1
ATOM 637 C CA . ARG A 1 82 ? -0.356 8.214 -0.398 1.00 68.44 82 ARG A CA 1
ATOM 638 C C . ARG A 1 82 ? 0.633 7.096 -0.061 1.00 68.44 82 ARG A C 1
ATOM 640 O O . ARG A 1 82 ? 1.813 7.214 -0.371 1.00 68.44 82 ARG A O 1
ATOM 647 N N . PHE A 1 83 ? 0.146 6.035 0.571 1.00 69.94 83 PHE A N 1
ATOM 648 C CA . PHE A 1 83 ? 0.965 5.004 1.205 1.00 69.94 83 PHE A CA 1
ATOM 649 C C . PHE A 1 83 ? 1.060 3.698 0.436 1.00 69.94 83 PHE A C 1
ATOM 651 O O . PHE A 1 83 ? 1.880 2.837 0.718 1.00 69.94 83 PHE A O 1
ATOM 658 N N . GLU A 1 84 ? 0.217 3.555 -0.566 1.00 63.97 84 GLU A N 1
ATOM 659 C CA . GLU A 1 84 ? 0.083 2.350 -1.361 1.00 63.97 84 GLU A CA 1
ATOM 660 C C . GLU A 1 84 ? 1.332 2.002 -2.212 1.00 63.97 84 GLU A C 1
ATOM 662 O O . GLU A 1 84 ? 1.446 0.889 -2.723 1.00 63.97 84 GLU A O 1
ATOM 667 N N . ASN A 1 85 ? 2.287 2.928 -2.364 1.00 65.44 85 ASN A N 1
ATOM 668 C CA . ASN A 1 85 ? 3.592 2.690 -3.006 1.00 65.44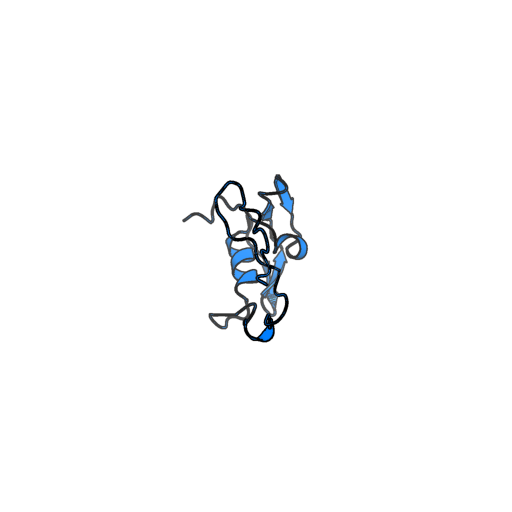 85 ASN A CA 1
ATOM 669 C C . ASN A 1 85 ? 4.757 2.623 -2.007 1.00 65.44 85 ASN A C 1
ATOM 671 O O . ASN A 1 85 ? 5.912 2.571 -2.427 1.00 65.44 85 ASN A O 1
ATOM 675 N N . ASP A 1 86 ? 4.459 2.677 -0.713 1.00 67.38 86 ASP A N 1
ATOM 676 C CA . ASP A 1 86 ? 5.444 2.732 0.355 1.00 67.38 86 ASP A CA 1
ATOM 677 C C . ASP A 1 86 ? 5.647 1.348 0.994 1.00 67.38 86 ASP A C 1
ATOM 679 O O . ASP A 1 86 ? 4.765 0.490 0.926 1.00 67.38 86 ASP A O 1
ATOM 683 N N . ALA A 1 87 ? 6.804 1.108 1.619 1.00 70.12 87 ALA A N 1
ATOM 684 C CA . ALA A 1 87 ? 6.994 -0.117 2.400 1.00 70.12 87 ALA A CA 1
ATOM 685 C C . ALA A 1 87 ? 6.404 0.060 3.798 1.00 70.12 87 ALA A C 1
ATOM 687 O O . ALA A 1 87 ? 6.882 0.870 4.603 1.00 70.12 87 ALA A O 1
ATOM 688 N N . ILE A 1 88 ? 5.392 -0.749 4.092 1.00 70.25 88 ILE A N 1
ATOM 689 C CA . ILE A 1 88 ? 4.672 -0.710 5.356 1.00 70.25 88 ILE A CA 1
ATOM 690 C C . ILE A 1 88 ? 5.342 -1.653 6.353 1.00 70.25 88 ILE A C 1
ATOM 692 O O . ILE A 1 88 ? 5.719 -2.779 6.025 1.00 70.25 88 ILE A O 1
ATOM 696 N N . ARG A 1 89 ? 5.485 -1.208 7.606 1.00 69.38 89 ARG A N 1
ATOM 697 C CA . ARG A 1 89 ? 5.858 -2.098 8.714 1.00 69.38 89 ARG A CA 1
ATOM 698 C C . ARG A 1 89 ? 4.671 -2.366 9.607 1.00 69.38 89 ARG A C 1
ATOM 700 O O . ARG A 1 89 ? 4.262 -1.491 10.364 1.00 69.38 89 ARG A O 1
ATOM 707 N N . ASN A 1 90 ? 4.229 -3.615 9.629 1.00 62.72 90 ASN A N 1
ATOM 708 C CA . ASN A 1 90 ? 3.390 -4.108 10.704 1.00 62.72 90 ASN A CA 1
ATOM 709 C C . ASN A 1 90 ? 4.128 -5.204 11.476 1.00 62.72 90 ASN A C 1
ATOM 711 O O . ASN A 1 90 ? 4.352 -6.301 10.971 1.00 62.72 90 ASN A O 1
ATOM 715 N N . THR A 1 91 ? 4.503 -4.920 12.724 1.00 54.38 91 THR A N 1
ATOM 716 C CA . THR A 1 91 ? 5.093 -5.918 13.635 1.00 54.38 91 THR A CA 1
ATOM 717 C C . THR A 1 91 ? 4.135 -7.067 13.979 1.00 54.38 91 THR A C 1
ATOM 719 O O . THR A 1 91 ? 4.592 -8.059 14.537 1.00 54.38 91 THR A O 1
ATOM 722 N N . LEU A 1 92 ? 2.839 -6.953 13.652 1.00 50.50 92 LEU A N 1
ATOM 723 C CA . LEU A 1 92 ? 1.813 -7.982 13.861 1.00 50.50 92 LEU A CA 1
ATOM 724 C C . LEU A 1 92 ? 1.486 -8.811 12.602 1.00 50.50 92 LEU A C 1
ATOM 726 O O . LEU A 1 92 ? 0.867 -9.860 12.745 1.00 50.50 92 LEU A O 1
ATOM 730 N N . ALA A 1 93 ? 1.915 -8.395 11.401 1.00 48.28 93 ALA A N 1
ATOM 731 C CA . ALA A 1 93 ? 1.695 -9.148 10.153 1.00 48.28 93 ALA A CA 1
ATOM 732 C C . ALA A 1 93 ? 2.810 -10.172 9.851 1.00 48.28 93 ALA A C 1
ATOM 734 O O . ALA A 1 93 ? 2.748 -10.898 8.864 1.00 48.28 93 ALA A O 1
ATOM 735 N N . ALA A 1 94 ? 3.834 -10.248 10.707 1.00 38.47 94 ALA A N 1
ATOM 736 C CA . ALA A 1 94 ? 4.858 -11.285 10.664 1.00 38.47 94 ALA A CA 1
ATOM 737 C C . ALA A 1 94 ? 4.421 -12.503 11.497 1.00 38.47 94 ALA A C 1
ATOM 739 O O . ALA A 1 94 ? 4.946 -12.724 12.589 1.00 38.47 94 ALA A O 1
ATOM 740 N N . CYS A 1 95 ? 3.458 -13.267 10.983 1.00 37.75 95 CYS A N 1
ATOM 741 C CA . CYS A 1 95 ? 3.159 -14.631 11.423 1.00 37.75 95 CYS A CA 1
ATOM 742 C C . CYS A 1 95 ? 2.907 -15.509 10.198 1.00 37.75 95 CYS A C 1
ATOM 744 O O . CYS A 1 95 ? 2.051 -15.122 9.376 1.00 37.75 95 CYS A O 1
#

Mean predicted aligned error: 12.95 Å